Protein AF-A0AAV9GA64-F1 (afdb_monomer)

Foldseek 3Di:
DVLVVVVVVPPPCLVVLVPDPPSVVVVVVVVVVNVVSVVVVCVQQLNVQLVVLLVVQLVVLLCCVLVCCVDPVVVVVVVVVQVVCCVPVVNDDPDVDPVNVVVVCVVVCVCVVVSNVVSNVVSVVRSVVSSVVVPRD

Radius of gyration: 24.67 Å; Cα contacts (8 Å, |Δi|>4): 78; chains: 1; bounding box: 63×20×60 Å

Structure (mmCIF, N/CA/C/O backbone):
data_AF-A0AAV9GA64-F1
#
_entry.id   AF-A0AAV9GA64-F1
#
loop_
_atom_site.group_PDB
_atom_site.id
_atom_site.type_symbol
_atom_site.label_atom_id
_atom_site.label_alt_id
_atom_site.label_comp_id
_atom_site.label_asym_id
_atom_site.label_entity_id
_atom_site.label_seq_id
_atom_site.pdbx_PDB_ins_code
_atom_site.Cartn_x
_atom_site.Cartn_y
_atom_site.Cartn_z
_atom_site.occupancy
_atom_site.B_iso_or_equiv
_atom_site.auth_seq_id
_atom_site.auth_comp_id
_atom_site.auth_asym_id
_atom_site.auth_atom_id
_atom_site.pdbx_PDB_model_num
ATOM 1 N N . MET A 1 1 ? -8.016 -11.441 16.440 1.00 45.69 1 MET A N 1
ATOM 2 C CA . MET A 1 1 ? -9.079 -12.438 16.152 1.00 45.69 1 MET A CA 1
ATOM 3 C C . MET A 1 1 ? -10.414 -12.113 16.831 1.00 45.69 1 MET A C 1
ATOM 5 O O . MET A 1 1 ? -11.439 -12.348 16.211 1.00 45.69 1 MET A O 1
ATOM 9 N N . VAL A 1 2 ? -10.430 -11.507 18.028 1.00 50.81 2 VAL A N 1
ATOM 10 C CA . VAL A 1 2 ? -11.669 -11.139 18.756 1.00 50.81 2 VAL A CA 1
ATOM 11 C C . VAL A 1 2 ? -12.529 -10.085 18.030 1.00 50.81 2 VAL A C 1
ATOM 13 O O . VAL A 1 2 ? -13.741 -10.240 17.958 1.00 50.81 2 VAL A O 1
ATOM 16 N N . ALA A 1 3 ? -11.923 -9.071 17.400 1.00 51.69 3 ALA A N 1
ATOM 17 C CA . ALA A 1 3 ? -12.665 -8.037 16.661 1.00 51.69 3 ALA A CA 1
ATOM 18 C C . ALA A 1 3 ? -13.415 -8.583 15.429 1.00 51.69 3 ALA A C 1
ATOM 20 O O . ALA A 1 3 ? -14.550 -8.203 15.175 1.00 51.69 3 ALA A O 1
ATOM 21 N N . ILE A 1 4 ? -12.810 -9.530 14.700 1.00 50.22 4 ILE A N 1
ATOM 22 C CA . ILE A 1 4 ? -13.443 -10.192 13.547 1.00 50.22 4 ILE A CA 1
ATOM 23 C C . ILE A 1 4 ? -14.591 -11.100 14.012 1.00 50.22 4 ILE A C 1
ATOM 25 O O . ILE A 1 4 ? -15.615 -11.175 13.344 1.00 50.22 4 ILE A O 1
ATOM 29 N N . ALA A 1 5 ? -14.451 -11.753 15.171 1.00 55.50 5 ALA A N 1
ATOM 30 C CA . ALA A 1 5 ? -15.514 -12.564 15.759 1.00 55.50 5 ALA A CA 1
ATOM 31 C C . ALA A 1 5 ? -16.720 -11.713 16.200 1.00 55.50 5 ALA A C 1
ATOM 33 O O . ALA A 1 5 ? -17.849 -12.116 15.944 1.00 55.50 5 ALA A O 1
ATOM 34 N N . HIS A 1 6 ? -16.504 -10.518 16.763 1.00 52.88 6 HIS A N 1
ATOM 35 C CA . HIS A 1 6 ? -17.588 -9.567 17.051 1.00 52.88 6 HIS A CA 1
ATOM 36 C C . HIS A 1 6 ? -18.220 -8.982 15.777 1.00 52.88 6 HIS A C 1
ATOM 38 O O . HIS A 1 6 ? -19.440 -8.955 15.668 1.00 52.88 6 HIS A O 1
ATOM 44 N N . LEU A 1 7 ? -17.415 -8.634 14.766 1.00 53.31 7 LEU A N 1
ATOM 45 C CA . LEU A 1 7 ? -17.889 -8.208 13.437 1.00 53.31 7 LEU A CA 1
ATOM 46 C C . LEU A 1 7 ? -18.724 -9.281 12.715 1.00 53.31 7 LEU A C 1
ATOM 48 O O . LEU A 1 7 ? -19.620 -8.959 11.937 1.00 53.31 7 LEU A O 1
ATOM 52 N N . LEU A 1 8 ? -18.415 -10.561 12.940 1.00 54.31 8 LEU A N 1
ATOM 53 C CA . LEU A 1 8 ? -19.167 -11.696 12.403 1.00 54.31 8 LEU A CA 1
ATOM 54 C C . LEU A 1 8 ? -20.374 -12.080 13.273 1.00 54.31 8 LEU A C 1
ATOM 56 O O . LEU A 1 8 ? -21.316 -12.663 12.744 1.00 54.31 8 LEU A O 1
ATOM 60 N N . ALA A 1 9 ? -20.364 -11.769 14.569 1.00 59.12 9 ALA A N 1
ATOM 61 C CA . ALA A 1 9 ? -21.509 -11.972 15.454 1.00 59.12 9 ALA A CA 1
ATOM 62 C C . ALA A 1 9 ? -22.604 -10.913 15.217 1.00 59.12 9 ALA A C 1
ATOM 64 O O . ALA A 1 9 ? -23.782 -11.259 15.192 1.00 59.12 9 ALA A O 1
ATOM 65 N N . ASP A 1 10 ? -22.228 -9.666 14.906 1.00 57.03 10 ASP A N 1
ATOM 66 C CA . ASP A 1 10 ? -23.139 -8.556 14.564 1.00 57.03 10 ASP A CA 1
ATOM 67 C C . ASP A 1 10 ? -23.601 -8.558 13.090 1.00 57.03 10 ASP A C 1
ATOM 69 O O . ASP A 1 10 ? -23.866 -7.522 12.482 1.00 57.03 10 ASP A O 1
ATOM 73 N N . ARG A 1 11 ? -23.747 -9.735 12.471 1.00 56.72 11 ARG A N 1
ATOM 74 C CA . ARG A 1 11 ? -24.163 -9.899 11.059 1.00 56.72 11 ARG A CA 1
ATOM 75 C C . ARG A 1 11 ? -25.605 -9.462 10.742 1.00 56.72 11 ARG A C 1
ATOM 77 O O . ARG A 1 11 ? -26.014 -9.578 9.589 1.00 56.72 11 ARG A O 1
ATOM 84 N N . LEU A 1 12 ? -26.384 -8.999 11.719 1.00 58.25 12 LEU A N 1
ATOM 85 C CA . LEU A 1 12 ? -27.849 -8.916 11.627 1.00 58.25 12 LEU A CA 1
ATOM 86 C C . LEU A 1 12 ? -28.538 -7.528 11.720 1.00 58.25 12 LEU A C 1
ATOM 88 O O . LEU A 1 12 ? -29.765 -7.538 11.725 1.00 58.25 12 LEU A O 1
ATOM 92 N N . PRO A 1 13 ? -27.880 -6.344 11.731 1.00 66.31 13 PRO A N 1
ATOM 93 C CA . PRO A 1 13 ? -28.614 -5.083 11.857 1.00 66.31 13 PRO A CA 1
ATOM 94 C C . PRO A 1 13 ? -28.942 -4.392 10.526 1.00 66.31 13 PRO A C 1
ATOM 96 O O . PRO A 1 13 ? -29.859 -3.587 10.489 1.00 66.31 13 PRO A O 1
ATOM 99 N N . VAL A 1 14 ? -28.248 -4.675 9.413 1.00 65.94 14 VAL A N 1
ATOM 100 C CA . VAL A 1 14 ? -28.434 -3.887 8.170 1.00 65.94 14 VAL A CA 1
ATOM 101 C C . VAL A 1 14 ? -29.860 -4.017 7.630 1.00 65.94 14 VAL A C 1
ATOM 103 O O . VAL A 1 14 ? -30.467 -3.024 7.243 1.00 65.94 14 VAL A O 1
ATOM 106 N N . VAL A 1 15 ? -30.420 -5.229 7.652 1.00 69.19 15 VAL A N 1
ATOM 107 C CA . VAL A 1 15 ? -31.788 -5.486 7.177 1.00 69.19 15 VAL A CA 1
ATOM 108 C C . VAL A 1 15 ? -32.824 -4.878 8.123 1.00 69.19 15 VAL A C 1
ATOM 110 O O . VAL A 1 15 ? -33.789 -4.284 7.657 1.00 69.19 15 VAL A O 1
ATOM 113 N N . THR A 1 16 ? -32.611 -4.963 9.438 1.00 72.88 16 THR A N 1
ATOM 114 C CA . THR A 1 16 ? -33.530 -4.382 10.429 1.00 72.88 16 THR A CA 1
ATOM 115 C C . THR A 1 16 ? -33.463 -2.855 10.456 1.00 72.88 16 THR A C 1
ATOM 117 O O . THR A 1 16 ? -34.487 -2.203 10.641 1.00 72.88 16 THR A O 1
ATOM 120 N N . MET A 1 17 ? -32.286 -2.276 10.206 1.00 69.94 17 MET A N 1
ATOM 121 C CA . MET A 1 17 ? -32.095 -0.838 10.028 1.00 69.94 17 MET A CA 1
ATOM 122 C C . MET A 1 17 ? -32.779 -0.366 8.747 1.00 69.94 17 MET A C 1
ATOM 124 O O . MET A 1 17 ? -33.480 0.632 8.788 1.00 69.94 17 MET A O 1
ATOM 128 N N . LEU A 1 18 ? -32.632 -1.080 7.622 1.00 70.94 18 LEU A N 1
ATOM 129 C CA . LEU A 1 18 ? -33.275 -0.725 6.341 1.00 70.94 18 LEU A CA 1
ATOM 130 C C . LEU A 1 18 ? -34.800 -0.633 6.436 1.00 70.94 18 LEU A C 1
ATOM 132 O O . LEU A 1 18 ? -35.428 0.081 5.659 1.00 70.94 18 LEU A O 1
ATOM 136 N N . THR A 1 19 ? -35.390 -1.361 7.381 1.00 78.19 19 THR A N 1
ATOM 137 C CA . THR A 1 19 ? -36.829 -1.341 7.648 1.00 78.19 19 THR A CA 1
ATOM 138 C C . THR A 1 19 ? -37.253 -0.316 8.702 1.00 78.19 19 THR A C 1
ATOM 140 O O . THR A 1 19 ? -38.453 -0.170 8.935 1.00 78.19 19 THR A O 1
ATOM 143 N N . SER A 1 20 ? -36.314 0.377 9.360 1.00 78.44 20 SER A N 1
ATOM 144 C CA . SER A 1 20 ? -36.639 1.360 10.394 1.00 78.44 20 SER A CA 1
ATOM 145 C C . SER A 1 20 ? -37.067 2.704 9.773 1.00 78.44 20 SER A C 1
ATOM 147 O O . SER A 1 20 ? -36.547 3.110 8.730 1.00 78.44 20 SER A O 1
ATOM 149 N N . PRO A 1 21 ? -38.007 3.439 10.398 1.00 81.81 21 PRO A N 1
ATOM 150 C CA . PRO A 1 21 ? -38.422 4.766 9.926 1.00 81.81 21 PRO A CA 1
ATOM 151 C C . PRO A 1 21 ? -37.280 5.799 9.898 1.00 81.81 21 PRO A C 1
ATOM 153 O O . PRO A 1 21 ? -37.362 6.785 9.171 1.00 81.81 21 PRO A O 1
ATOM 156 N N . SER A 1 22 ? -36.231 5.570 10.693 1.00 84.25 22 SER A N 1
ATOM 157 C CA . SER A 1 22 ? -35.055 6.425 10.902 1.00 84.25 22 SER A CA 1
ATOM 158 C C . SER A 1 22 ? -33.766 5.809 10.337 1.00 84.25 22 SER A C 1
ATOM 160 O O . SER A 1 22 ? -32.673 6.104 10.818 1.00 84.25 22 SER A O 1
ATOM 162 N N . TRP A 1 23 ? -33.876 4.966 9.304 1.00 80.88 23 TRP A N 1
ATOM 163 C CA . TRP A 1 23 ? -32.779 4.160 8.747 1.00 80.88 23 TRP A CA 1
ATOM 164 C C . TRP A 1 23 ? -31.453 4.904 8.538 1.00 80.88 23 TRP A C 1
ATOM 166 O O . TRP A 1 23 ? -30.382 4.350 8.791 1.00 80.88 23 TRP A O 1
ATOM 176 N N . SER A 1 24 ? -31.499 6.158 8.078 1.00 83.56 24 SER A N 1
ATOM 177 C CA . SER A 1 24 ? -30.293 6.958 7.854 1.00 83.56 24 SER A CA 1
ATOM 178 C C . SER A 1 24 ? -29.510 7.220 9.138 1.00 83.56 24 SER A C 1
ATOM 180 O O . SER A 1 24 ? -28.285 7.150 9.123 1.00 83.56 24 SER A O 1
ATOM 182 N N . GLU A 1 25 ? -30.197 7.510 10.244 1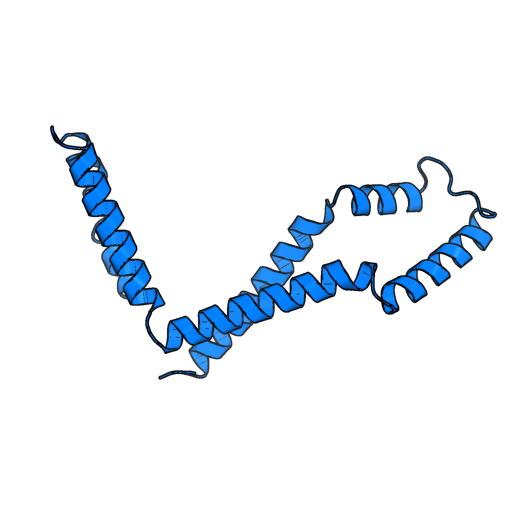.00 86.50 25 GLU A N 1
ATOM 183 C CA . GLU A 1 25 ? -29.560 7.775 11.536 1.00 86.50 25 GLU A CA 1
ATOM 184 C C . GLU A 1 25 ? -28.978 6.481 12.109 1.00 86.50 25 GLU A C 1
ATOM 186 O O . GLU A 1 25 ? -27.809 6.445 12.494 1.00 86.50 25 GLU A O 1
ATOM 191 N N . ASP A 1 26 ? -29.741 5.387 12.049 1.00 83.94 26 ASP A N 1
ATOM 192 C CA . ASP A 1 26 ? -29.303 4.077 12.538 1.00 83.94 26 ASP A CA 1
ATOM 193 C C . ASP A 1 26 ? -28.069 3.561 11.781 1.00 83.94 26 ASP A C 1
ATOM 195 O O . ASP A 1 26 ? -27.126 3.049 12.389 1.00 83.94 26 ASP A O 1
ATOM 199 N N . MET A 1 27 ? -28.026 3.753 10.458 1.00 82.19 27 MET A N 1
ATOM 200 C CA . MET A 1 27 ? -26.845 3.440 9.651 1.00 82.19 27 MET A CA 1
ATOM 201 C C . MET A 1 27 ? -25.631 4.275 10.028 1.00 82.19 27 MET A C 1
ATOM 203 O O . MET A 1 27 ? -24.524 3.742 10.077 1.00 82.19 27 MET A O 1
ATOM 207 N N . VAL A 1 28 ? -25.809 5.579 10.247 1.00 85.69 28 VAL A N 1
ATOM 208 C CA . VAL A 1 28 ? -24.701 6.466 10.618 1.00 85.69 28 VAL A CA 1
ATOM 209 C C . VAL A 1 28 ? -24.154 6.066 11.984 1.00 85.69 28 VAL A C 1
ATOM 211 O O . VAL A 1 28 ? -22.938 5.981 12.142 1.00 85.69 28 VAL A O 1
ATOM 214 N N . HIS A 1 29 ? -25.019 5.745 12.947 1.00 85.31 29 HIS A N 1
ATOM 215 C CA . HIS A 1 29 ? -24.608 5.265 14.266 1.00 85.31 29 HIS A CA 1
ATOM 216 C C . HIS A 1 29 ? -23.899 3.911 14.206 1.00 85.31 29 HIS A C 1
ATOM 218 O O . HIS A 1 29 ? -22.861 3.741 14.847 1.00 85.31 29 HIS A O 1
ATOM 224 N N . TRP A 1 30 ? -24.404 2.972 13.405 1.00 83.38 30 TRP A N 1
ATOM 225 C CA . TRP A 1 30 ? -23.751 1.684 13.165 1.00 83.38 30 TRP A CA 1
ATOM 226 C C . TRP A 1 30 ? -22.393 1.840 12.481 1.00 83.38 30 TRP A C 1
ATOM 228 O O . TRP A 1 30 ? -21.404 1.238 12.890 1.00 83.38 30 TRP A O 1
ATOM 238 N N . PHE A 1 31 ? -22.311 2.686 11.456 1.00 86.31 31 PHE A N 1
ATOM 239 C CA . PHE A 1 31 ? -21.051 2.947 10.776 1.00 86.31 31 PHE A CA 1
ATOM 240 C C . PHE A 1 31 ? -20.050 3.616 11.719 1.00 86.31 31 PHE A C 1
ATOM 242 O O . PHE A 1 31 ? -18.885 3.227 11.759 1.00 86.31 31 PHE A O 1
ATOM 249 N N . ALA A 1 32 ? -20.501 4.583 12.519 1.00 87.44 32 ALA A N 1
ATOM 250 C CA . ALA A 1 32 ? -19.675 5.239 13.519 1.00 87.44 32 ALA A CA 1
ATOM 251 C C . ALA A 1 32 ? -19.171 4.249 14.579 1.00 87.44 32 ALA A C 1
ATOM 253 O O . ALA A 1 32 ? -17.992 4.293 14.919 1.00 87.44 32 ALA A O 1
ATOM 254 N N . SER A 1 33 ? -20.009 3.330 15.072 1.00 85.50 33 SER A N 1
ATOM 255 C CA . SER A 1 33 ? -19.591 2.333 16.069 1.00 85.50 33 SER A CA 1
ATOM 256 C C . SER A 1 33 ? -18.588 1.328 15.501 1.00 85.50 33 SER A C 1
ATOM 258 O O . SER A 1 33 ? -17.580 1.023 16.147 1.00 85.50 33 SER A O 1
ATOM 260 N N . LEU A 1 34 ? -18.798 0.874 14.262 1.00 84.19 34 LEU A N 1
ATOM 261 C CA . LEU A 1 34 ? -17.823 0.054 13.547 1.00 84.19 34 LEU A CA 1
ATOM 262 C C . LEU A 1 34 ? -16.505 0.797 13.353 1.00 84.19 34 LEU A C 1
ATOM 264 O O . LEU A 1 34 ? -15.438 0.238 13.605 1.00 84.19 34 LEU A O 1
ATOM 268 N N . TRP A 1 35 ? -16.572 2.060 12.938 1.00 84.56 35 TRP A N 1
ATOM 269 C CA . TRP A 1 35 ? -15.394 2.891 12.736 1.00 84.56 35 TRP A CA 1
ATOM 270 C C . TRP A 1 35 ? -14.604 3.081 14.033 1.00 84.56 35 TRP A C 1
ATOM 272 O O . TRP A 1 35 ? -13.388 2.904 14.029 1.00 84.56 35 TRP A O 1
ATOM 282 N N . GLN A 1 36 ? -15.276 3.356 15.155 1.00 88.31 36 GLN A N 1
ATOM 283 C CA . GLN A 1 36 ? -14.627 3.457 16.466 1.00 88.31 36 GLN A CA 1
ATOM 284 C C . GLN A 1 36 ? -13.975 2.136 16.878 1.00 88.31 36 GLN A C 1
ATOM 286 O O . GLN A 1 36 ? -12.813 2.129 17.268 1.00 88.31 36 GLN A O 1
ATOM 291 N N . THR A 1 37 ? -14.657 1.006 16.684 1.00 84.94 37 THR A N 1
ATOM 292 C CA . THR A 1 37 ? -14.098 -0.321 16.991 1.00 84.94 37 THR A CA 1
ATOM 293 C C . THR A 1 37 ? -12.826 -0.597 16.182 1.00 84.94 37 THR A C 1
ATOM 295 O O . THR A 1 37 ? -11.830 -1.104 16.705 1.00 84.94 37 THR A O 1
ATOM 298 N N . VAL A 1 38 ? -12.830 -0.238 14.895 1.00 80.38 38 VAL A N 1
ATOM 299 C CA . VAL A 1 38 ? -11.653 -0.354 14.023 1.00 80.38 38 VAL A CA 1
ATOM 300 C C . VAL A 1 38 ? -10.537 0.582 14.482 1.00 80.38 38 VAL A C 1
ATOM 302 O O . VAL A 1 38 ? -9.383 0.159 14.524 1.00 80.38 38 VAL A O 1
ATOM 305 N N . LEU A 1 39 ? -10.855 1.826 14.848 1.00 85.50 39 LEU A N 1
ATOM 306 C CA . LEU A 1 39 ? -9.877 2.795 15.343 1.00 85.50 39 LEU A CA 1
ATOM 307 C C . LEU A 1 39 ? -9.254 2.366 16.669 1.00 85.50 39 LEU A C 1
ATOM 309 O O . LEU A 1 39 ? -8.046 2.515 16.839 1.00 85.50 39 LEU A O 1
ATOM 313 N N . GLU A 1 40 ? -10.039 1.828 17.595 1.00 87.56 40 GLU A N 1
ATOM 314 C CA . GLU A 1 40 ? -9.563 1.305 18.877 1.00 87.56 40 GLU A CA 1
ATOM 315 C C . GLU A 1 40 ? -8.637 0.111 18.669 1.00 87.56 40 GLU A C 1
ATOM 317 O O . GLU A 1 40 ? -7.542 0.062 19.230 1.00 87.56 40 GLU A O 1
ATOM 322 N N . TRP A 1 41 ? -9.030 -0.816 17.795 1.00 82.12 41 TRP A N 1
ATOM 323 C CA . TRP A 1 41 ? -8.193 -1.942 17.400 1.00 82.12 41 TRP A CA 1
ATOM 324 C C . TRP A 1 41 ? -6.885 -1.474 16.749 1.00 82.12 41 TRP A C 1
ATOM 326 O O . TRP A 1 41 ? -5.802 -1.854 17.192 1.00 82.12 41 TRP A O 1
ATOM 336 N N . ALA A 1 42 ? -6.962 -0.578 15.763 1.00 82.62 42 ALA A N 1
ATOM 337 C CA . ALA A 1 42 ? -5.793 -0.004 15.098 1.00 82.62 42 ALA A CA 1
ATOM 338 C C . ALA A 1 42 ? -4.937 0.853 16.043 1.00 82.62 42 ALA A C 1
ATOM 340 O O . ALA A 1 42 ? -3.762 1.090 15.768 1.00 82.62 42 ALA A O 1
ATOM 341 N N . SER A 1 43 ? -5.507 1.320 17.157 1.00 85.56 43 SER A N 1
ATOM 342 C CA . SER A 1 43 ? -4.820 2.147 18.144 1.00 85.56 43 SER A CA 1
ATOM 343 C C . SER A 1 43 ? -3.958 1.368 19.131 1.00 85.56 43 SER A C 1
ATOM 345 O O . SER A 1 43 ? -3.159 1.977 19.845 1.00 85.56 43 SER A O 1
ATOM 347 N N . GLN A 1 44 ? -4.075 0.042 19.159 1.00 87.19 44 GLN A N 1
ATOM 348 C CA . GLN A 1 44 ? -3.256 -0.806 20.016 1.00 87.19 44 GLN A CA 1
ATOM 349 C C . GLN A 1 44 ? -1.767 -0.667 19.640 1.00 87.19 44 GLN A C 1
ATOM 351 O O . GLN A 1 44 ? -1.436 -0.668 18.452 1.00 87.19 44 GLN A O 1
ATOM 356 N N . PRO A 1 45 ? -0.847 -0.552 20.616 1.00 83.81 45 PRO A N 1
ATOM 357 C CA . PRO A 1 45 ? 0.550 -0.177 20.364 1.00 83.81 45 PRO A CA 1
ATOM 358 C C . PRO A 1 45 ? 1.284 -1.156 19.433 1.00 83.81 45 PRO A C 1
ATOM 360 O O . PRO A 1 45 ? 1.982 -0.728 18.514 1.00 83.81 45 PRO A O 1
ATOM 363 N N . HIS A 1 46 ? 1.043 -2.456 19.590 1.00 83.75 46 HIS A N 1
ATOM 364 C CA . HIS A 1 46 ? 1.602 -3.502 18.733 1.00 83.75 46 HIS A CA 1
ATOM 365 C C . HIS A 1 46 ? 1.041 -3.468 17.298 1.00 83.75 46 HIS A C 1
ATOM 367 O O . HIS A 1 46 ? 1.772 -3.688 16.332 1.00 83.75 46 HIS A O 1
ATOM 373 N N . ILE A 1 47 ? -0.242 -3.128 17.128 1.00 85.12 47 ILE A N 1
ATOM 374 C CA . ILE A 1 47 ? -0.870 -2.998 15.802 1.00 85.12 47 ILE A CA 1
ATOM 375 C C . ILE A 1 47 ? -0.391 -1.730 15.103 1.00 85.12 47 ILE A C 1
ATOM 377 O O . ILE A 1 47 ? -0.073 -1.772 13.917 1.00 85.12 47 ILE A O 1
ATOM 381 N N . ARG A 1 48 ? -0.245 -0.623 15.840 1.00 84.00 48 ARG A N 1
ATOM 382 C CA . ARG A 1 48 ? 0.360 0.613 15.327 1.00 84.00 48 ARG A CA 1
ATOM 383 C C . ARG A 1 48 ? 1.781 0.379 14.828 1.00 84.00 48 ARG A C 1
ATOM 385 O O . ARG A 1 48 ? 2.109 0.830 13.735 1.00 84.00 48 ARG A O 1
ATOM 392 N N . ALA A 1 49 ? 2.606 -0.340 15.590 1.00 85.00 49 ALA A N 1
ATOM 393 C CA . ALA A 1 49 ? 3.974 -0.663 15.188 1.00 85.00 49 ALA A CA 1
ATOM 394 C C . ALA A 1 49 ? 4.008 -1.492 13.893 1.00 85.00 49 ALA A C 1
ATOM 396 O O . ALA A 1 49 ? 4.745 -1.159 12.964 1.00 85.00 49 ALA A O 1
ATOM 397 N N . ALA A 1 50 ? 3.163 -2.521 13.792 1.00 86.12 50 ALA A N 1
ATOM 398 C CA . ALA A 1 50 ? 3.055 -3.344 12.589 1.00 86.12 50 ALA A CA 1
ATOM 399 C C . ALA A 1 50 ? 2.518 -2.567 11.377 1.00 86.12 50 ALA A C 1
ATOM 401 O O . ALA A 1 50 ? 3.025 -2.736 10.270 1.00 86.12 50 ALA A O 1
ATOM 402 N N . LEU A 1 51 ? 1.535 -1.685 11.578 1.00 87.31 51 LEU A N 1
ATOM 403 C CA . LEU A 1 51 ? 0.974 -0.837 10.526 1.00 87.31 51 LEU A CA 1
ATOM 404 C C . LEU A 1 51 ? 2.001 0.181 10.017 1.00 87.31 51 LEU A C 1
ATOM 406 O O . LEU A 1 51 ? 2.140 0.362 8.811 1.00 87.31 51 LEU A O 1
ATOM 410 N N . LEU A 1 52 ? 2.755 0.817 10.917 1.00 87.19 52 LEU A N 1
ATOM 411 C CA . LEU A 1 52 ? 3.832 1.733 10.537 1.00 87.19 52 LEU A CA 1
ATOM 412 C C . LEU A 1 52 ? 4.935 1.005 9.773 1.00 87.19 52 LEU A C 1
ATOM 414 O O . LEU A 1 52 ? 5.362 1.489 8.727 1.00 87.19 52 LEU A O 1
ATOM 418 N N . ALA A 1 53 ? 5.353 -0.172 10.244 1.00 88.62 53 ALA A N 1
ATOM 419 C CA . ALA A 1 53 ? 6.312 -1.004 9.526 1.00 88.62 53 ALA A CA 1
ATOM 420 C C . ALA A 1 53 ? 5.796 -1.360 8.124 1.00 88.62 53 ALA A C 1
ATOM 422 O O . ALA A 1 53 ? 6.522 -1.194 7.148 1.00 88.62 53 ALA A O 1
ATOM 423 N N . TRP A 1 54 ? 4.524 -1.754 8.008 1.00 91.94 54 TRP A N 1
ATOM 424 C CA . TRP A 1 54 ? 3.882 -2.037 6.726 1.00 91.94 54 TRP A CA 1
ATOM 425 C C . TRP A 1 54 ? 3.926 -0.830 5.780 1.00 91.94 54 TRP A C 1
ATOM 427 O O . TRP A 1 54 ? 4.399 -0.960 4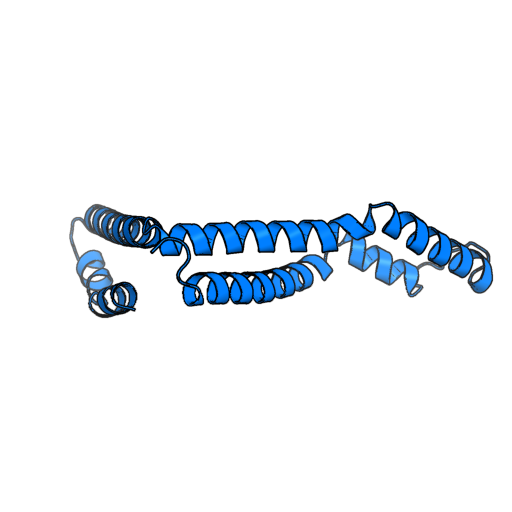.652 1.00 91.94 54 TRP A O 1
ATOM 437 N N . ILE A 1 55 ? 3.491 0.351 6.239 1.00 90.62 55 ILE A N 1
ATOM 438 C CA . ILE A 1 55 ? 3.438 1.582 5.429 1.00 90.62 55 ILE A CA 1
ATOM 439 C C . ILE A 1 55 ? 4.842 1.991 4.976 1.00 90.62 55 ILE A C 1
ATOM 441 O O . ILE A 1 55 ? 5.040 2.310 3.804 1.00 90.62 55 ILE A O 1
ATOM 445 N N . ILE A 1 56 ? 5.820 1.963 5.884 1.00 90.38 56 ILE A N 1
ATOM 446 C CA . ILE A 1 56 ? 7.205 2.342 5.586 1.00 90.38 56 ILE A CA 1
ATOM 447 C C . ILE A 1 56 ? 7.815 1.368 4.577 1.00 90.38 56 ILE A C 1
ATOM 449 O O . ILE A 1 56 ? 8.363 1.803 3.566 1.00 90.38 56 ILE A O 1
ATOM 453 N N . THR A 1 57 ? 7.696 0.057 4.802 1.00 89.00 57 THR A N 1
ATOM 454 C CA . THR A 1 57 ? 8.211 -0.960 3.874 1.00 89.00 57 THR A CA 1
ATOM 455 C C . THR A 1 57 ? 7.548 -0.851 2.505 1.00 89.00 57 THR A C 1
ATOM 457 O O . THR A 1 57 ? 8.244 -0.854 1.492 1.00 89.00 57 THR A O 1
ATOM 460 N N . PHE A 1 58 ? 6.224 -0.702 2.463 1.00 88.38 58 PHE A N 1
ATOM 461 C CA . PHE A 1 58 ? 5.480 -0.514 1.222 1.00 88.38 58 PHE A CA 1
ATOM 462 C C . PHE A 1 58 ? 5.968 0.722 0.456 1.00 88.38 58 PHE A C 1
ATOM 464 O O . PHE A 1 58 ? 6.321 0.616 -0.719 1.00 88.38 58 PHE A O 1
ATOM 471 N N . ALA A 1 59 ? 6.064 1.873 1.127 1.00 87.19 59 ALA A N 1
ATOM 472 C CA . ALA A 1 59 ? 6.534 3.114 0.520 1.00 87.19 59 ALA A CA 1
ATOM 473 C C . ALA A 1 59 ? 7.968 2.984 -0.009 1.00 87.19 59 ALA A C 1
ATOM 475 O O . ALA A 1 59 ? 8.232 3.365 -1.146 1.00 87.19 59 ALA A O 1
ATOM 476 N N . ILE A 1 60 ? 8.879 2.393 0.771 1.00 87.94 60 ILE A N 1
ATOM 477 C CA . ILE A 1 60 ? 10.272 2.177 0.359 1.00 87.94 60 ILE A CA 1
ATOM 478 C C . ILE A 1 60 ? 10.340 1.304 -0.895 1.00 87.94 60 ILE A C 1
ATOM 480 O O . ILE A 1 60 ? 11.038 1.658 -1.839 1.00 87.94 60 ILE A O 1
ATOM 484 N N . ILE A 1 61 ? 9.606 0.190 -0.946 1.00 86.88 61 ILE A N 1
ATOM 485 C CA . ILE A 1 61 ? 9.636 -0.719 -2.101 1.00 86.88 61 ILE A CA 1
ATOM 486 C C . ILE A 1 61 ? 9.080 -0.037 -3.349 1.00 86.88 61 ILE A C 1
ATOM 488 O O . ILE A 1 61 ? 9.682 -0.136 -4.417 1.00 86.88 61 ILE A O 1
ATOM 492 N N . VAL A 1 62 ? 7.970 0.692 -3.220 1.00 83.94 62 VAL A N 1
ATOM 493 C CA . VAL A 1 62 ? 7.385 1.449 -4.334 1.00 83.94 62 VAL A CA 1
ATOM 494 C C . VAL A 1 62 ? 8.357 2.521 -4.832 1.00 83.94 62 VAL A C 1
ATOM 496 O O . VAL A 1 62 ? 8.583 2.619 -6.037 1.00 83.94 62 VAL A O 1
ATOM 499 N N . ILE A 1 63 ? 8.983 3.277 -3.925 1.00 83.81 63 ILE A N 1
ATOM 500 C CA . ILE A 1 63 ? 9.979 4.304 -4.267 1.00 83.81 63 ILE A CA 1
ATOM 501 C C . ILE A 1 63 ? 11.197 3.679 -4.943 1.00 83.81 63 ILE A C 1
ATOM 503 O O . ILE A 1 63 ? 11.677 4.216 -5.935 1.00 83.81 63 ILE A O 1
ATOM 507 N N . ILE A 1 64 ? 11.696 2.547 -4.449 1.00 82.88 64 ILE A N 1
ATOM 508 C CA . ILE A 1 64 ? 12.845 1.865 -5.048 1.00 82.88 64 ILE A CA 1
ATOM 509 C C . ILE A 1 64 ? 12.482 1.372 -6.448 1.00 82.88 64 ILE A C 1
ATOM 511 O O . ILE A 1 64 ? 13.173 1.7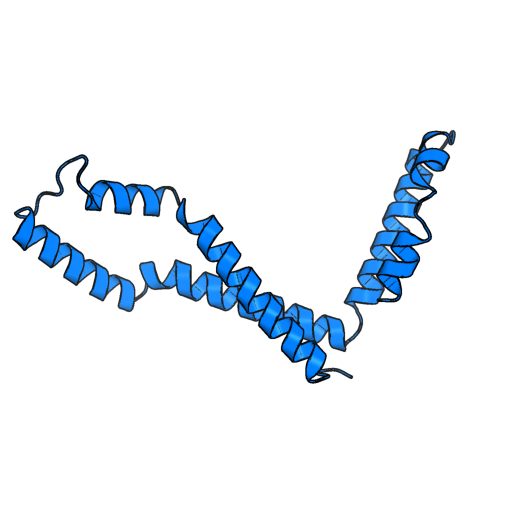05 -7.402 1.00 82.88 64 ILE A O 1
ATOM 515 N N . ILE A 1 65 ? 11.399 0.614 -6.608 1.00 79.50 65 ILE A N 1
ATOM 516 C CA . ILE A 1 65 ? 11.087 -0.026 -7.892 1.00 79.50 65 ILE A CA 1
ATOM 517 C C . ILE A 1 65 ? 10.683 1.006 -8.952 1.00 79.50 65 ILE A C 1
ATOM 519 O O . ILE A 1 65 ? 11.164 0.934 -10.082 1.00 79.50 65 ILE A O 1
ATOM 523 N N . LEU A 1 66 ? 9.837 1.982 -8.605 1.00 75.94 66 LEU A N 1
ATOM 524 C CA . LEU A 1 66 ? 9.413 3.017 -9.555 1.00 75.94 66 LEU A CA 1
ATOM 525 C C . LEU A 1 66 ? 10.474 4.112 -9.734 1.00 75.94 66 LEU A C 1
ATOM 527 O O . LEU A 1 66 ? 10.612 4.663 -10.823 1.00 75.94 66 LEU A O 1
ATOM 531 N N . GLY A 1 67 ? 11.245 4.418 -8.689 1.00 71.12 67 GLY A N 1
ATOM 532 C CA . GLY A 1 67 ? 12.275 5.458 -8.706 1.00 71.12 67 GLY A CA 1
ATOM 533 C C . GLY A 1 67 ? 13.612 5.014 -9.301 1.00 71.12 67 GLY A C 1
ATOM 534 O O . GLY A 1 67 ? 14.317 5.848 -9.867 1.00 71.12 67 GLY A O 1
ATOM 535 N N . LEU A 1 68 ? 13.965 3.721 -9.264 1.00 68.00 68 LEU A N 1
ATOM 536 C CA . LEU A 1 68 ? 15.200 3.208 -9.881 1.00 68.00 68 LEU A CA 1
ATOM 537 C C . LEU A 1 68 ? 15.249 3.440 -11.396 1.00 68.00 68 LEU A C 1
ATOM 539 O O . LEU A 1 68 ? 16.342 3.604 -11.937 1.00 68.00 68 LEU A O 1
ATOM 543 N N . GLY A 1 69 ? 14.094 3.523 -12.067 1.00 63.25 69 GLY A N 1
ATOM 544 C CA . GLY A 1 69 ? 14.015 3.871 -13.490 1.00 63.25 69 GLY A CA 1
ATOM 545 C C . GLY A 1 69 ? 14.519 5.284 -13.812 1.00 63.25 69 GLY A C 1
ATOM 546 O O . GLY A 1 69 ? 14.992 5.520 -14.919 1.00 63.25 69 GLY A O 1
ATOM 547 N N . PHE A 1 70 ? 14.486 6.198 -12.837 1.00 62.19 70 PHE A N 1
ATOM 548 C CA . PHE A 1 70 ? 14.873 7.607 -12.988 1.00 62.19 70 PHE A CA 1
ATOM 549 C C . PHE A 1 70 ? 16.073 8.011 -12.111 1.00 62.19 70 PHE A C 1
ATOM 551 O O . PHE A 1 70 ? 16.465 9.176 -12.089 1.00 62.19 70 PHE A O 1
ATOM 558 N N . GLY A 1 71 ? 16.670 7.059 -11.387 1.00 67.12 71 GLY A N 1
ATOM 559 C CA . GLY A 1 71 ? 17.875 7.265 -10.582 1.00 67.12 71 GLY A CA 1
ATOM 560 C C . GLY A 1 71 ? 19.178 7.019 -11.360 1.00 67.12 71 GLY A C 1
ATOM 561 O O . GLY A 1 71 ? 19.146 6.608 -12.521 1.00 67.12 71 GLY A O 1
ATOM 562 N N . PRO A 1 72 ? 20.353 7.186 -10.722 1.00 67.88 72 PRO A N 1
ATOM 563 C CA . PRO A 1 72 ? 21.657 6.984 -11.365 1.00 67.88 72 PRO A CA 1
ATOM 564 C C . PRO A 1 72 ? 21.810 5.607 -12.027 1.00 67.88 72 PRO A C 1
ATOM 566 O O . PRO A 1 72 ? 22.347 5.502 -13.125 1.00 67.88 72 PRO A O 1
ATOM 569 N N . ALA A 1 73 ? 21.276 4.553 -11.400 1.00 67.31 73 ALA A N 1
ATOM 570 C CA . ALA A 1 73 ? 21.261 3.202 -11.964 1.00 67.31 73 ALA A CA 1
ATOM 571 C C . ALA A 1 73 ? 20.430 3.109 -13.260 1.00 67.31 73 ALA A C 1
ATOM 573 O O . ALA A 1 73 ? 20.857 2.465 -14.219 1.00 67.31 73 ALA A O 1
ATOM 574 N N . GLY A 1 74 ? 19.284 3.796 -13.316 1.00 64.75 74 GLY A N 1
ATOM 575 C CA . GLY A 1 74 ? 18.459 3.919 -14.519 1.00 64.75 74 GLY A CA 1
ATOM 576 C C . GLY A 1 74 ? 19.181 4.644 -15.654 1.00 64.75 74 GLY A C 1
ATOM 577 O O . GLY A 1 74 ? 19.070 4.231 -16.804 1.00 64.75 74 GLY A O 1
ATOM 578 N N . ILE A 1 75 ? 20.010 5.647 -15.341 1.00 74.06 75 ILE A N 1
ATOM 579 C CA . ILE A 1 75 ? 20.847 6.343 -16.334 1.00 74.06 75 ILE A CA 1
ATOM 580 C C . ILE A 1 75 ? 21.879 5.385 -16.948 1.00 74.06 75 ILE A C 1
ATOM 582 O O . ILE A 1 75 ? 22.039 5.361 -18.170 1.00 74.06 75 ILE A O 1
ATOM 586 N N . PHE A 1 76 ? 22.548 4.556 -16.139 1.00 74.06 76 PHE A N 1
ATOM 587 C CA . PHE A 1 76 ? 23.500 3.557 -16.645 1.00 74.06 76 PHE A CA 1
ATOM 588 C C . PHE A 1 76 ? 22.817 2.501 -17.520 1.00 74.06 76 PHE A C 1
ATOM 590 O O . PHE A 1 76 ? 23.269 2.236 -18.635 1.00 74.06 76 PHE A O 1
ATOM 597 N N . ALA A 1 77 ? 21.704 1.934 -17.049 1.00 74.81 77 ALA A N 1
ATOM 598 C CA . ALA A 1 77 ? 20.935 0.951 -17.808 1.00 74.81 77 ALA A CA 1
ATOM 599 C C . ALA A 1 77 ? 20.369 1.547 -19.111 1.00 74.81 77 ALA A C 1
ATOM 601 O O . ALA A 1 77 ? 20.459 0.921 -20.166 1.00 74.81 77 ALA A O 1
ATOM 602 N N . GLY A 1 78 ? 19.857 2.780 -19.062 1.00 68.44 78 GLY A N 1
ATOM 603 C CA . GLY A 1 78 ? 19.373 3.523 -20.226 1.00 68.44 78 GLY A CA 1
ATOM 604 C C . GLY A 1 78 ? 20.478 3.843 -21.231 1.00 68.44 78 GLY A C 1
ATOM 605 O O . GLY A 1 78 ? 20.257 3.739 -22.432 1.00 68.44 78 GLY A O 1
ATOM 606 N N . SER A 1 79 ? 21.692 4.140 -20.761 1.00 75.44 79 SER A N 1
ATOM 607 C CA . SER A 1 79 ? 22.859 4.361 -21.627 1.00 75.44 79 SER A CA 1
ATOM 608 C C . SER A 1 79 ? 23.294 3.077 -22.336 1.00 75.44 79 SER A C 1
ATOM 610 O O . SER A 1 79 ? 23.569 3.098 -23.533 1.00 75.44 79 SER A O 1
ATOM 612 N N . LEU A 1 80 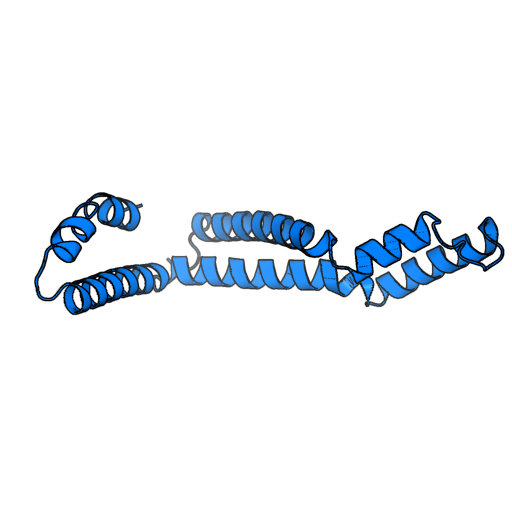? 23.295 1.935 -21.639 1.00 74.50 80 LEU A N 1
ATOM 613 C CA . LEU A 1 80 ? 23.555 0.627 -22.254 1.00 74.50 80 LEU A CA 1
ATOM 614 C C . LEU A 1 80 ? 22.468 0.249 -23.268 1.00 74.50 80 LEU A C 1
ATOM 616 O O . LEU A 1 80 ? 22.781 -0.237 -24.354 1.00 74.50 80 LEU A O 1
ATOM 620 N N . ALA A 1 81 ? 21.201 0.521 -22.949 1.00 71.94 81 ALA A N 1
ATOM 621 C CA . ALA A 1 81 ? 20.091 0.334 -23.876 1.00 71.94 81 ALA A CA 1
ATOM 622 C C . ALA A 1 81 ? 20.227 1.233 -25.117 1.00 71.94 81 ALA A C 1
ATOM 624 O O . ALA A 1 81 ? 20.017 0.757 -26.230 1.00 71.94 81 ALA A O 1
ATOM 625 N N . ALA A 1 82 ? 20.646 2.490 -24.953 1.00 69.44 82 ALA A N 1
ATOM 626 C CA . ALA A 1 82 ? 20.898 3.418 -26.054 1.00 69.44 82 ALA A CA 1
ATOM 627 C C . ALA A 1 82 ? 22.077 2.970 -26.936 1.00 69.44 82 ALA A C 1
ATOM 629 O O . ALA A 1 82 ? 22.002 3.059 -28.160 1.00 69.44 82 ALA A O 1
ATOM 630 N N . ILE A 1 83 ? 23.143 2.421 -26.342 1.00 72.06 83 ILE A N 1
ATOM 631 C CA . ILE A 1 83 ? 24.261 1.817 -27.085 1.00 72.06 83 ILE A CA 1
ATOM 632 C C . ILE A 1 83 ? 23.775 0.604 -27.880 1.00 72.06 83 ILE A C 1
ATOM 634 O O . ILE A 1 83 ? 24.079 0.481 -29.063 1.00 72.06 83 ILE A O 1
ATOM 638 N N . PHE A 1 84 ? 22.970 -0.266 -27.274 1.00 69.31 84 PHE A N 1
ATOM 639 C CA . PHE A 1 84 ? 22.384 -1.405 -27.979 1.00 69.31 84 PHE A CA 1
ATOM 640 C C . PHE A 1 84 ? 21.462 -0.960 -29.125 1.00 69.31 84 PHE A C 1
ATOM 642 O O . P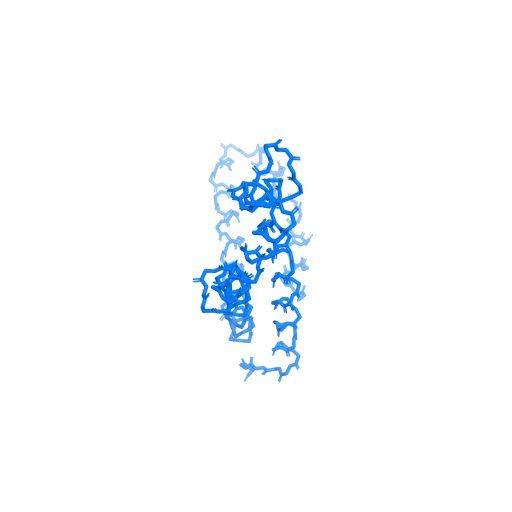HE A 1 84 ? 21.521 -1.519 -30.218 1.00 69.31 84 PHE A O 1
ATOM 649 N N . GLN A 1 85 ? 20.656 0.085 -28.914 1.00 63.47 85 GLN A N 1
ATOM 650 C CA . GLN A 1 85 ? 19.824 0.692 -29.956 1.00 63.47 85 GLN A CA 1
ATOM 651 C C . GLN A 1 85 ? 20.657 1.295 -31.096 1.00 63.47 85 GLN A C 1
ATOM 653 O O . GLN A 1 85 ? 20.300 1.146 -32.264 1.00 63.47 85 GLN A O 1
ATOM 658 N N . SER A 1 86 ? 21.786 1.926 -30.772 1.00 67.19 86 SER A N 1
ATOM 659 C CA . SER A 1 86 ? 22.753 2.446 -31.743 1.00 67.19 86 SER A CA 1
ATOM 660 C C . SER A 1 86 ? 23.376 1.327 -32.584 1.00 67.19 86 SER A C 1
ATOM 662 O O . SER A 1 86 ? 23.390 1.410 -33.810 1.00 67.19 86 SER A O 1
ATOM 664 N N . VAL A 1 87 ? 23.809 0.238 -31.942 1.00 68.19 87 VAL A N 1
ATOM 665 C CA . VAL A 1 87 ? 24.506 -0.877 -32.603 1.00 68.19 87 VAL A CA 1
ATOM 666 C C . VAL A 1 87 ? 23.563 -1.742 -33.442 1.00 68.19 87 VAL A C 1
ATOM 668 O O . VAL A 1 87 ? 23.913 -2.119 -34.555 1.00 68.19 87 VAL A O 1
ATOM 671 N N . MET A 1 88 ? 22.371 -2.060 -32.933 1.00 63.31 88 MET A N 1
ATOM 672 C CA . MET A 1 88 ? 21.469 -3.030 -33.573 1.00 63.31 88 MET A CA 1
ATOM 673 C C . MET A 1 88 ? 20.454 -2.394 -34.520 1.00 63.31 88 MET A C 1
ATOM 675 O O . MET A 1 88 ? 20.025 -3.041 -35.472 1.00 63.31 88 MET A O 1
ATOM 679 N N . TYR A 1 89 ? 20.064 -1.142 -34.272 1.00 58.53 89 TYR A N 1
ATOM 680 C CA . TYR A 1 89 ? 19.061 -0.436 -35.076 1.00 58.53 89 TYR A CA 1
ATOM 681 C C . TYR A 1 89 ? 19.616 0.830 -35.751 1.00 58.53 89 TYR A C 1
ATOM 683 O O . TYR A 1 89 ? 18.857 1.641 -36.279 1.00 58.53 89 TYR A O 1
ATOM 691 N N . GLY A 1 90 ? 20.942 1.018 -35.745 1.00 67.31 90 GLY A N 1
ATOM 692 C CA . GLY A 1 90 ? 21.604 2.148 -36.406 1.00 67.31 90 GLY A CA 1
ATOM 693 C C . GLY A 1 90 ? 21.244 3.512 -35.812 1.00 67.31 90 GLY A C 1
ATOM 694 O O . GLY A 1 90 ? 21.324 4.521 -36.506 1.00 67.31 90 GLY A O 1
ATOM 695 N N . GLY A 1 91 ? 20.791 3.548 -34.554 1.00 59.28 91 GLY A N 1
ATOM 696 C CA . GLY A 1 91 ? 20.348 4.772 -33.881 1.00 59.28 91 GLY A CA 1
ATOM 697 C C . GLY A 1 91 ? 18.899 5.182 -34.171 1.00 59.28 91 GLY A C 1
ATOM 698 O O . GLY A 1 91 ? 18.426 6.153 -33.586 1.00 59.28 91 GLY A O 1
ATOM 699 N N . PHE A 1 92 ? 18.166 4.433 -35.000 1.00 57.31 92 PHE A N 1
ATOM 700 C CA . PHE A 1 92 ? 16.738 4.647 -35.237 1.00 57.31 92 PHE A CA 1
ATOM 701 C C . PHE A 1 92 ? 15.926 3.580 -34.513 1.00 57.31 92 PHE A C 1
ATOM 703 O O . PHE A 1 92 ? 16.061 2.400 -34.797 1.00 57.31 92 PHE A O 1
ATOM 710 N N . THR A 1 93 ? 15.049 3.964 -33.589 1.00 56.38 93 THR A N 1
ATOM 711 C CA . THR A 1 93 ? 14.064 3.035 -33.018 1.00 56.38 93 THR A CA 1
ATOM 712 C C . THR A 1 93 ? 12.933 2.834 -34.034 1.00 56.38 93 THR A C 1
ATOM 714 O O . THR A 1 93 ? 12.188 3.781 -34.290 1.00 56.38 93 THR A O 1
ATOM 717 N N . PRO A 1 94 ? 12.772 1.642 -34.648 1.00 53.41 94 PRO A N 1
ATOM 718 C CA . PRO A 1 94 ? 11.701 1.425 -35.617 1.00 53.41 94 PRO A CA 1
ATOM 719 C C . PRO A 1 94 ? 10.341 1.584 -34.927 1.00 53.41 94 PRO A C 1
ATOM 721 O O . PRO A 1 94 ? 10.126 1.027 -33.844 1.00 53.41 94 PRO A O 1
ATOM 724 N N . ALA A 1 95 ? 9.413 2.318 -35.544 1.00 53.66 95 ALA A N 1
ATOM 725 C CA . ALA A 1 95 ? 8.041 2.419 -35.055 1.00 53.66 95 ALA A CA 1
ATOM 726 C C . ALA A 1 95 ? 7.409 1.013 -35.024 1.00 53.66 95 ALA A C 1
ATOM 728 O O . ALA A 1 95 ? 7.261 0.375 -36.064 1.00 53.66 95 ALA A O 1
ATOM 729 N N . GLY A 1 96 ? 7.096 0.509 -33.824 1.00 57.59 96 GLY A N 1
ATOM 730 C CA . GLY A 1 96 ? 6.593 -0.856 -33.609 1.00 57.59 96 GLY A CA 1
ATOM 731 C C . GLY A 1 96 ? 7.641 -1.902 -33.196 1.00 57.59 96 GLY A C 1
ATOM 732 O O . GLY A 1 96 ? 7.292 -3.065 -33.016 1.00 57.59 96 GLY A O 1
ATOM 733 N N . GLY A 1 97 ? 8.910 -1.525 -33.004 1.00 65.75 97 GLY A N 1
ATOM 734 C CA . GLY A 1 97 ? 9.929 -2.421 -32.444 1.00 65.75 97 GLY A CA 1
ATOM 735 C C . GLY A 1 97 ? 9.716 -2.731 -30.954 1.00 65.75 97 GLY A C 1
ATOM 736 O O . GLY A 1 97 ? 9.019 -2.007 -30.242 1.00 65.75 97 GLY A O 1
ATOM 737 N N . VAL A 1 98 ? 10.380 -3.776 -30.444 1.00 68.88 98 VAL A N 1
ATOM 738 C CA . VAL A 1 98 ? 10.271 -4.222 -29.035 1.00 68.88 98 VAL A CA 1
ATOM 739 C C . VAL A 1 98 ? 10.576 -3.093 -28.041 1.00 68.88 98 VAL A C 1
ATOM 741 O O . VAL A 1 98 ? 9.896 -2.964 -27.029 1.00 68.88 98 VAL A O 1
ATOM 744 N N . PHE A 1 99 ? 11.538 -2.221 -28.351 1.00 64.62 99 PHE A N 1
ATOM 745 C CA . PHE A 1 99 ? 11.847 -1.054 -27.520 1.00 64.62 99 PHE A CA 1
ATOM 746 C C . PHE A 1 99 ? 10.731 -0.006 -27.513 1.00 64.62 99 PHE A C 1
ATOM 748 O O . PHE A 1 99 ? 10.393 0.493 -26.446 1.00 64.62 99 PHE A O 1
ATOM 755 N N . ALA A 1 100 ? 10.119 0.291 -28.664 1.00 68.31 100 ALA A N 1
ATOM 756 C CA . ALA A 1 100 ? 8.995 1.225 -28.731 1.00 68.31 100 ALA A CA 1
ATOM 757 C C . ALA A 1 100 ? 7.790 0.700 -27.931 1.00 68.31 100 ALA A C 1
ATOM 759 O O . ALA A 1 100 ? 7.121 1.467 -27.240 1.00 68.31 100 ALA A O 1
ATOM 760 N N . LEU A 1 101 ? 7.564 -0.619 -27.959 1.00 70.62 101 LEU A N 1
ATOM 761 C CA . LEU A 1 101 ? 6.524 -1.276 -27.170 1.00 70.62 101 LEU A CA 1
ATOM 762 C C . LEU A 1 101 ? 6.839 -1.242 -25.669 1.00 70.62 101 LEU A C 1
ATOM 764 O O . LEU A 1 101 ? 5.973 -0.876 -24.882 1.00 70.62 101 LEU A O 1
ATOM 768 N N . LEU A 1 102 ? 8.071 -1.550 -25.257 1.00 65.06 102 LEU A N 1
ATOM 769 C CA . LEU A 1 102 ? 8.478 -1.495 -23.847 1.00 65.06 102 LEU A CA 1
ATOM 770 C C . LEU A 1 102 ? 8.444 -0.067 -23.284 1.00 65.06 102 LEU A C 1
ATOM 772 O O . LEU A 1 102 ? 7.969 0.134 -22.168 1.00 65.06 102 LEU A O 1
ATOM 776 N N . THR A 1 103 ? 8.875 0.935 -24.055 1.00 71.25 103 THR A N 1
ATOM 777 C CA . THR A 1 103 ? 8.756 2.347 -23.664 1.00 71.25 103 THR A CA 1
ATOM 778 C C . THR A 1 103 ? 7.291 2.776 -23.600 1.00 71.25 103 THR A C 1
ATOM 780 O O . THR A 1 103 ? 6.909 3.461 -22.658 1.00 71.25 103 THR A O 1
ATOM 783 N N . SER A 1 104 ? 6.439 2.329 -24.530 1.00 75.06 104 SER A N 1
ATOM 784 C CA . SER A 1 104 ? 4.993 2.583 -24.474 1.00 75.06 104 SER A CA 1
ATOM 785 C C . SER A 1 104 ? 4.343 1.951 -23.238 1.00 75.06 104 SER A C 1
ATOM 787 O O . SER A 1 104 ? 3.612 2.633 -22.526 1.00 75.06 104 SER A O 1
ATOM 789 N N . VAL A 1 105 ? 4.665 0.696 -22.913 1.00 73.88 105 VAL A N 1
ATOM 790 C CA . VAL A 1 105 ? 4.187 -0.005 -21.706 1.00 73.88 105 VAL A CA 1
ATOM 791 C C . VAL A 1 105 ? 4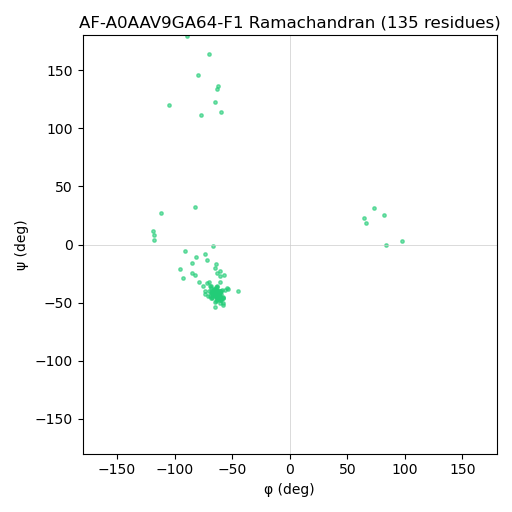.656 0.693 -20.428 1.00 73.88 105 VAL A C 1
ATOM 793 O O . VAL A 1 105 ? 3.879 0.829 -19.480 1.00 73.88 105 VAL A O 1
ATOM 796 N N . GLY A 1 106 ? 5.904 1.167 -20.414 1.00 69.88 106 GLY A N 1
ATOM 797 C CA . GLY A 1 106 ? 6.455 1.963 -19.320 1.00 69.88 106 GLY A CA 1
ATOM 798 C C . GLY A 1 106 ? 5.730 3.299 -19.146 1.00 69.88 106 GLY A C 1
ATOM 799 O O . GLY A 1 106 ? 5.314 3.622 -18.038 1.00 69.88 106 GLY A O 1
ATOM 800 N N . MET A 1 107 ? 5.511 4.045 -20.235 1.00 70.44 107 MET A N 1
ATOM 801 C CA . MET A 1 107 ? 4.824 5.346 -20.205 1.00 70.44 107 MET A CA 1
ATOM 802 C C . MET A 1 107 ? 3.325 5.237 -19.902 1.00 70.44 107 MET A C 1
ATOM 804 O O . MET A 1 107 ? 2.774 6.119 -19.253 1.00 70.44 107 MET A O 1
ATOM 808 N N . LEU A 1 108 ? 2.665 4.155 -20.322 1.00 81.88 108 LEU A N 1
ATOM 809 C CA . LEU A 1 108 ? 1.272 3.863 -19.964 1.00 81.88 108 LEU A CA 1
ATOM 810 C C . LEU A 1 108 ? 1.118 3.401 -18.508 1.00 81.88 108 LEU A C 1
ATOM 812 O O . LEU A 1 108 ? -0.003 3.243 -18.032 1.00 81.88 108 LEU A O 1
ATOM 816 N N . GLY A 1 109 ? 2.223 3.151 -17.797 1.00 73.06 109 GLY A N 1
ATOM 817 C CA . GLY A 1 109 ? 2.190 2.733 -16.399 1.00 73.06 109 GLY A CA 1
ATOM 818 C C . GLY A 1 109 ? 1.570 1.351 -16.182 1.00 73.06 109 GLY A C 1
ATOM 819 O O . GLY A 1 109 ? 1.203 1.018 -15.058 1.00 73.06 109 GLY A O 1
ATOM 820 N N . LEU A 1 110 ? 1.475 0.509 -17.218 1.00 79.50 110 LEU A N 1
ATOM 821 C CA . LEU A 1 110 ? 0.830 -0.812 -17.125 1.00 79.50 110 LEU A CA 1
ATOM 822 C C . LEU A 1 110 ? 1.558 -1.775 -16.172 1.00 79.50 110 LEU A C 1
ATOM 824 O O . LEU A 1 110 ? 0.988 -2.773 -15.738 1.00 79.50 110 LEU A O 1
ATOM 828 N N . LEU A 1 111 ? 2.812 -1.474 -15.826 1.00 76.81 111 LEU A N 1
ATOM 829 C CA . LEU A 1 111 ? 3.604 -2.231 -14.857 1.00 76.81 111 LEU A CA 1
ATOM 830 C C . LEU A 1 111 ? 3.346 -1.800 -13.403 1.00 76.81 111 LEU A C 1
ATOM 832 O O . LEU A 1 111 ? 3.659 -2.559 -12.489 1.00 76.81 111 LEU A O 1
ATOM 836 N N . VAL A 1 112 ? 2.734 -0.631 -13.170 1.00 81.00 112 VAL A N 1
ATOM 837 C CA . VAL A 1 112 ? 2.458 -0.103 -11.822 1.00 81.00 112 VAL A CA 1
ATOM 838 C C . VAL A 1 112 ? 1.606 -1.066 -10.983 1.00 81.00 112 VAL A C 1
ATOM 840 O O . VAL A 1 112 ? 2.015 -1.346 -9.857 1.00 81.00 112 VAL A O 1
ATOM 843 N N . PRO A 1 113 ? 0.502 -1.662 -11.483 1.00 84.00 113 PRO A N 1
ATOM 844 C CA . PRO A 1 113 ? -0.275 -2.628 -10.703 1.00 84.00 113 PRO A CA 1
ATOM 845 C C . PRO A 1 113 ? 0.560 -3.816 -10.209 1.00 84.00 113 PRO A C 1
ATOM 847 O O . PRO A 1 113 ? 0.422 -4.235 -9.063 1.00 84.00 113 PRO A O 1
ATOM 850 N N . TRP A 1 114 ? 1.479 -4.323 -11.035 1.00 84.00 114 TRP A N 1
ATOM 851 C CA . TRP A 1 114 ? 2.353 -5.441 -10.672 1.00 84.00 114 TRP A CA 1
ATOM 852 C C . TRP A 1 114 ? 3.367 -5.063 -9.593 1.00 84.00 114 TRP A C 1
ATOM 854 O O . TRP A 1 114 ? 3.588 -5.828 -8.655 1.00 84.00 114 TRP A O 1
ATOM 864 N N . VAL A 1 115 ? 3.936 -3.858 -9.683 1.00 84.06 115 VAL A N 1
ATOM 865 C CA . VAL A 1 115 ? 4.830 -3.316 -8.649 1.00 84.06 115 VAL A CA 1
ATOM 866 C C . VAL A 1 115 ? 4.100 -3.185 -7.314 1.00 84.06 115 VAL A C 1
ATOM 868 O O . VAL A 1 115 ? 4.642 -3.570 -6.279 1.00 84.06 115 VAL A O 1
ATOM 871 N N . LEU A 1 116 ? 2.853 -2.707 -7.333 1.00 85.69 116 LEU A N 1
ATOM 872 C CA . LEU A 1 116 ? 2.034 -2.587 -6.127 1.00 85.69 116 LEU A CA 1
ATOM 873 C C . LEU A 1 116 ? 1.736 -3.954 -5.503 1.00 85.69 116 LEU A C 1
ATOM 875 O O . LEU A 1 116 ? 1.849 -4.089 -4.289 1.00 85.69 116 LEU A O 1
ATOM 879 N N . VAL A 1 117 ? 1.424 -4.979 -6.304 1.00 88.50 117 VAL A N 1
ATOM 880 C CA . VAL A 1 117 ? 1.199 -6.346 -5.797 1.00 88.50 117 VAL A CA 1
ATOM 881 C C . VAL A 1 117 ? 2.439 -6.874 -5.074 1.00 88.50 117 VAL A C 1
ATOM 883 O O . VAL A 1 117 ? 2.333 -7.355 -3.947 1.00 88.50 117 VAL A O 1
ATOM 886 N N . ILE A 1 118 ? 3.621 -6.738 -5.678 1.00 87.06 118 ILE A N 1
ATOM 887 C CA . ILE A 1 118 ? 4.882 -7.173 -5.060 1.00 87.06 118 ILE A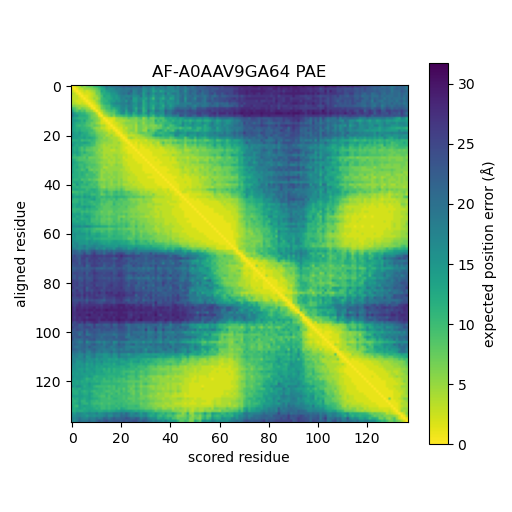 CA 1
ATOM 888 C C . ILE A 1 118 ? 5.142 -6.399 -3.760 1.00 87.06 118 ILE A C 1
ATOM 890 O O . ILE A 1 118 ? 5.462 -7.004 -2.734 1.00 87.06 118 ILE A O 1
ATOM 894 N N . ALA A 1 119 ? 4.954 -5.077 -3.778 1.00 87.31 119 ALA A N 1
ATOM 895 C CA . ALA A 1 119 ? 5.139 -4.233 -2.602 1.00 87.31 119 ALA A CA 1
ATOM 896 C C . ALA A 1 119 ? 4.190 -4.619 -1.457 1.00 87.31 119 ALA A C 1
ATOM 898 O O . ALA A 1 119 ? 4.626 -4.710 -0.311 1.00 87.31 119 ALA A O 1
ATOM 899 N N . VAL A 1 120 ? 2.920 -4.912 -1.760 1.00 91.00 120 VAL A N 1
ATOM 900 C CA . VAL A 1 120 ? 1.930 -5.370 -0.772 1.00 91.00 120 VAL A CA 1
ATOM 901 C C . VAL A 1 120 ? 2.334 -6.710 -0.165 1.00 91.00 120 VAL A C 1
ATOM 903 O O . VAL A 1 120 ? 2.269 -6.859 1.056 1.00 91.00 120 VAL A O 1
ATOM 906 N N . VAL A 1 121 ? 2.768 -7.680 -0.975 1.00 92.50 121 VAL A N 1
ATOM 907 C CA . VAL A 1 121 ? 3.171 -9.008 -0.478 1.00 92.50 121 VAL A CA 1
ATOM 908 C C . VAL A 1 121 ? 4.336 -8.885 0.503 1.00 92.50 121 VAL A C 1
ATOM 910 O O . VAL A 1 121 ? 4.275 -9.426 1.608 1.00 92.50 121 VAL A O 1
ATOM 913 N N . ILE A 1 122 ? 5.370 -8.124 0.138 1.00 90.50 122 ILE A N 1
ATOM 914 C CA . ILE A 1 122 ? 6.555 -7.952 0.987 1.00 90.50 122 ILE A CA 1
ATOM 915 C C . ILE A 1 122 ? 6.207 -7.168 2.257 1.00 90.50 122 ILE A C 1
ATOM 917 O O . ILE A 1 122 ? 6.572 -7.592 3.353 1.00 90.50 122 ILE A O 1
ATOM 921 N N . ALA A 1 123 ? 5.463 -6.065 2.140 1.00 90.00 123 ALA A N 1
ATOM 922 C CA . ALA A 1 123 ? 5.038 -5.279 3.297 1.00 90.00 123 ALA A CA 1
ATOM 923 C C . ALA A 1 123 ? 4.200 -6.115 4.277 1.00 90.00 123 ALA A C 1
ATOM 925 O O . ALA A 1 123 ? 4.392 -6.029 5.490 1.00 90.00 123 ALA A O 1
ATOM 926 N N . THR A 1 124 ? 3.322 -6.981 3.764 1.00 89.44 124 THR A N 1
ATOM 927 C CA . THR A 1 124 ? 2.501 -7.885 4.584 1.00 89.44 124 THR A CA 1
ATOM 928 C C . THR A 1 124 ? 3.355 -8.908 5.330 1.00 89.44 124 THR A C 1
ATOM 930 O O . THR A 1 124 ? 3.122 -9.143 6.516 1.00 89.44 124 THR A O 1
ATOM 933 N N . ALA A 1 125 ? 4.383 -9.468 4.685 1.00 91.06 125 ALA A N 1
ATOM 934 C CA . ALA A 1 125 ? 5.328 -10.365 5.349 1.00 91.06 125 ALA A CA 1
ATOM 935 C C . ALA A 1 125 ? 6.091 -9.654 6.481 1.00 91.06 125 ALA A C 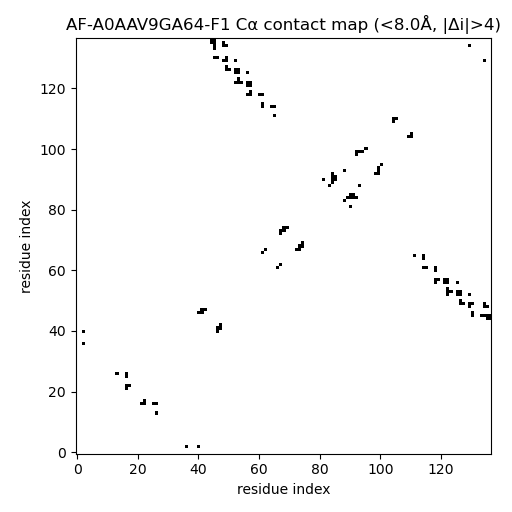1
ATOM 937 O O . ALA A 1 125 ? 6.171 -10.178 7.591 1.00 91.06 125 ALA A O 1
ATOM 938 N N . VAL A 1 126 ? 6.591 -8.437 6.234 1.00 89.94 126 VAL A N 1
ATOM 939 C CA . VAL A 1 126 ? 7.301 -7.640 7.250 1.00 89.94 126 VAL A CA 1
ATOM 940 C C . VAL A 1 126 ? 6.392 -7.301 8.430 1.00 89.94 126 VAL A C 1
ATOM 942 O O . VAL A 1 126 ? 6.784 -7.502 9.577 1.00 89.94 126 VAL A O 1
ATOM 945 N N . ALA A 1 127 ? 5.160 -6.862 8.176 1.00 89.12 127 ALA A N 1
ATOM 946 C CA . ALA A 1 127 ? 4.191 -6.583 9.234 1.00 89.12 127 ALA A CA 1
ATOM 947 C C . ALA A 1 127 ? 3.877 -7.829 10.079 1.00 89.12 127 ALA A C 1
ATOM 949 O O . ALA A 1 127 ? 3.806 -7.742 11.305 1.00 89.12 127 ALA A O 1
ATOM 950 N N . GLY A 1 128 ? 3.752 -9.000 9.444 1.00 87.69 128 GLY A N 1
ATOM 951 C CA . GLY A 1 128 ? 3.579 -10.277 10.139 1.00 87.69 128 GLY A CA 1
ATOM 952 C C . GLY A 1 128 ? 4.758 -10.623 11.051 1.00 87.69 128 GLY A C 1
ATOM 953 O O . GLY A 1 128 ? 4.548 -11.047 12.186 1.00 87.69 128 GLY A O 1
ATOM 954 N N . ILE A 1 129 ? 5.991 -10.378 10.599 1.00 89.50 129 ILE A N 1
ATOM 955 C CA . ILE A 1 129 ? 7.202 -10.574 11.412 1.00 89.50 129 ILE A CA 1
ATOM 956 C C . ILE A 1 129 ? 7.213 -9.620 12.610 1.00 89.50 129 ILE A C 1
ATOM 958 O O . ILE A 1 129 ? 7.490 -10.051 13.725 1.00 89.50 129 ILE A O 1
ATOM 962 N N . VAL A 1 130 ? 6.876 -8.343 12.416 1.00 88.62 130 VAL A N 1
ATOM 963 C CA . VAL A 1 130 ? 6.829 -7.344 13.502 1.00 88.62 130 VAL A CA 1
ATOM 964 C C . VAL A 1 130 ? 5.819 -7.737 14.582 1.00 88.62 130 VAL A C 1
ATOM 966 O O . VAL A 1 130 ? 6.118 -7.624 15.772 1.00 88.62 130 VAL A O 1
ATOM 969 N N . LEU A 1 131 ? 4.658 -8.264 14.178 1.00 87.94 131 LEU A N 1
ATOM 970 C CA . LEU A 1 131 ? 3.671 -8.813 15.110 1.00 87.94 131 LEU A CA 1
ATOM 971 C C . LEU A 1 131 ? 4.189 -10.059 15.836 1.00 87.94 131 LEU A C 1
ATOM 973 O O . LEU A 1 131 ? 3.946 -10.207 17.030 1.00 87.94 131 LEU A O 1
ATOM 977 N N . TRP A 1 132 ? 4.909 -10.940 15.138 1.00 85.50 132 TRP A N 1
ATOM 978 C CA . TRP A 1 132 ? 5.460 -12.166 15.720 1.00 85.50 132 TRP A CA 1
ATOM 979 C C . TRP A 1 132 ? 6.581 -11.899 16.733 1.00 85.50 132 TRP A C 1
ATOM 981 O O . TRP A 1 132 ? 6.646 -12.556 17.766 1.00 85.50 132 TRP A O 1
ATOM 991 N N . VAL A 1 133 ? 7.426 -10.899 16.471 1.00 86.25 133 VAL A N 1
ATOM 992 C CA . VAL A 1 133 ? 8.506 -10.464 17.376 1.00 86.25 133 VAL A CA 1
ATOM 993 C C . VAL A 1 133 ? 7.961 -9.740 18.618 1.00 86.25 133 VAL A C 1
ATOM 995 O O . VAL A 1 133 ? 8.684 -9.573 19.595 1.00 86.25 133 VAL A O 1
ATOM 998 N N . GLY A 1 134 ? 6.684 -9.341 18.622 1.00 80.19 134 GLY A N 1
ATOM 999 C CA . GLY A 1 134 ? 6.062 -8.685 19.774 1.00 80.19 134 GLY A CA 1
ATOM 1000 C C . GLY A 1 134 ? 6.531 -7.243 19.973 1.00 80.19 134 GLY A C 1
ATOM 1001 O O . GLY A 1 134 ? 6.608 -6.758 21.099 1.00 80.19 134 GLY A O 1
ATOM 1002 N N . VAL A 1 135 ? 6.861 -6.536 18.890 1.00 72.25 135 VAL A N 1
ATOM 1003 C CA . VAL A 1 135 ? 7.276 -5.129 18.970 1.00 72.25 135 VAL A CA 1
ATOM 1004 C C . VAL A 1 135 ? 6.107 -4.274 19.476 1.00 72.25 135 VAL A C 1
ATOM 1006 O O . VAL A 1 135 ? 5.047 -4.238 18.854 1.00 72.25 135 VAL A O 1
ATOM 1009 N N . GLY A 1 136 ? 6.307 -3.558 20.586 1.00 61.84 136 GLY A N 1
ATOM 1010 C CA . GLY A 1 136 ? 5.282 -2.689 21.179 1.00 61.84 136 GLY A CA 1
ATOM 1011 C C . GLY A 1 136 ? 4.256 -3.408 22.064 1.00 61.84 136 GLY A C 1
ATOM 1012 O O . GLY A 1 136 ? 3.127 -2.922 22.176 1.00 61.84 136 GLY A O 1
ATOM 1013 N N . GLN A 1 137 ? 4.627 -4.558 22.640 1.00 57.91 137 GLN A N 1
ATOM 1014 C CA . GLN A 1 137 ? 3.929 -5.182 23.773 1.00 57.91 137 GLN A CA 1
ATOM 1015 C C . GLN A 1 137 ? 4.323 -4.549 25.108 1.00 57.91 137 GLN A C 1
ATOM 1017 O O . GLN A 1 137 ? 5.490 -4.112 25.233 1.00 57.91 137 GLN A O 1
#

Mean predicted aligned error: 12.54 Å

Organism: NCBI:txid3040156

InterPro domains:
  IPR009311 Interferon alpha-inducible protein IFI6/IFI27-like [PF06140] (54-125)
  IPR038213 IFI6/IFI27-like domain superfamily [G3DSA:6.10.110.10] (46-130)

Secondary structure (DSSP, 8-state):
-HHHHHHHHT-SHHHHHHTSTTHHHHHHHHHHHHHHHHHHHHTSHHHHHHHHHHHHHHHHHHHHHHHTTTSHHHHHHHHHHHHHHHHHHTT---TTSHHHHHHHHHHTTTTHHHHHHHHHHHHHHHHHHHHHHTTT-

Sequence (137 aa):
MVAIAHLLADRLPVVTMLTSPSWSEDMVHWFASLWQTVLEWASQPHIRAALLAWIITFAIIVIIILGLGFGPAGIFAGSLAAIFQSVMYGGFTPAGGVFALLTSVGMLGLLVPWVLVIAVVIATAVAGIVLWVGVGQ

pLDDT: mean 75.88, std 11.87, range [45.69, 92.5]

Solvent-accessible surface area (backbone atoms only — not comparable to full-atom values): 7465 Å² total; per-residue (Å²): 114,67,67,60,52,50,61,62,68,63,72,68,52,68,69,60,31,69,71,38,98,55,27,71,59,52,48,50,53,51,51,50,52,51,48,50,53,52,50,56,56,53,62,36,56,33,48,38,48,20,50,50,49,22,52,50,47,27,51,50,44,48,49,49,67,66,41,41,67,77,33,76,68,22,52,54,54,50,49,53,50,49,50,50,39,35,74,76,45,74,63,50,84,53,92,83,34,74,64,52,49,52,52,47,42,59,75,69,45,69,57,52,66,58,5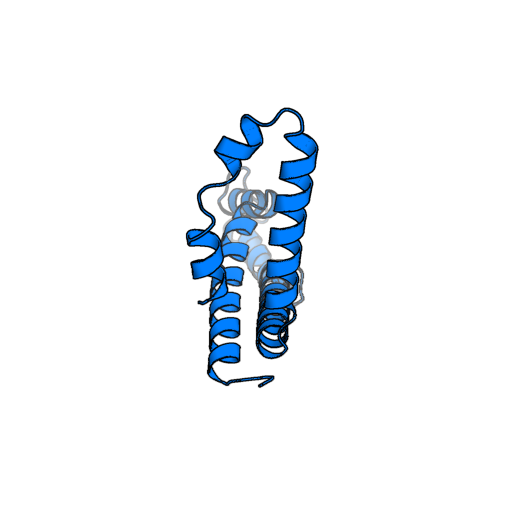2,50,52,54,25,51,54,52,15,52,52,52,20,51,49,38,52,70,73,47,49,58,115